Protein AF-A0A416Z6N4-F1 (afdb_monomer_lite)

Radius of gyration: 13.98 Å; chains: 1; bounding box: 34×28×34 Å

Structure (mmCIF, N/CA/C/O backbone):
data_AF-A0A416Z6N4-F1
#
_entry.id   AF-A0A416Z6N4-F1
#
loop_
_atom_site.group_PDB
_atom_site.id
_atom_site.type_symbol
_atom_site.label_atom_id
_atom_site.label_alt_id
_atom_site.label_comp_id
_atom_site.label_asym_id
_atom_site.label_entity_id
_atom_site.label_seq_id
_atom_site.pdbx_PDB_ins_code
_atom_site.Cartn_x
_atom_site.Cartn_y
_atom_site.Cartn_z
_atom_site.occupancy
_atom_site.B_iso_or_equiv
_atom_site.auth_seq_id
_atom_site.auth_comp_id
_atom_site.auth_asym_id
_atom_site.auth_atom_id
_atom_site.pdbx_PDB_model_num
ATOM 1 N N . MET A 1 1 ? -14.957 12.726 -1.664 1.00 85.56 1 MET A N 1
ATOM 2 C CA . MET A 1 1 ? -14.197 12.270 -0.485 1.00 85.56 1 MET A CA 1
ATOM 3 C C . MET A 1 1 ? -13.431 11.011 -0.850 1.00 85.56 1 MET A C 1
ATOM 5 O O . MET A 1 1 ? -14.020 10.120 -1.476 1.00 85.56 1 MET A O 1
ATOM 9 N N . LEU A 1 2 ? -12.135 11.001 -0.547 1.00 93.62 2 LEU A N 1
ATOM 10 C CA . LEU A 1 2 ? -11.274 9.828 -0.660 1.00 93.62 2 LEU A CA 1
ATOM 11 C C . LEU A 1 2 ? -11.637 8.845 0.463 1.00 93.62 2 LEU A C 1
ATOM 13 O O . LEU A 1 2 ? -12.000 9.275 1.555 1.00 93.62 2 LEU A O 1
ATOM 17 N N . THR A 1 3 ? -11.617 7.547 0.178 1.00 97.75 3 THR A N 1
ATOM 18 C CA . THR A 1 3 ? -11.854 6.492 1.175 1.00 97.75 3 THR A CA 1
ATOM 19 C C . THR A 1 3 ? -10.861 5.365 0.940 1.00 97.75 3 THR A C 1
ATOM 21 O O . THR A 1 3 ? -10.331 5.239 -0.168 1.00 97.75 3 THR A O 1
ATOM 24 N N . PHE A 1 4 ? -10.625 4.544 1.961 1.00 98.00 4 PHE A N 1
ATOM 25 C CA . PHE A 1 4 ? -9.733 3.392 1.863 1.00 98.00 4 PHE A CA 1
ATOM 26 C C . PHE A 1 4 ? -10.167 2.432 0.749 1.00 98.00 4 PHE A C 1
ATOM 28 O O . PHE A 1 4 ? -9.357 2.049 -0.085 1.00 98.00 4 PHE A O 1
ATOM 35 N N . GLU A 1 5 ? -11.461 2.139 0.641 1.00 97.44 5 GLU A N 1
ATOM 36 C CA . GLU A 1 5 ? -12.011 1.192 -0.337 1.00 97.44 5 GLU A CA 1
ATOM 37 C C . GLU A 1 5 ? -11.785 1.666 -1.777 1.00 97.44 5 GLU A C 1
ATOM 39 O O . GLU A 1 5 ? -11.507 0.867 -2.669 1.00 97.44 5 GLU A O 1
ATOM 44 N N . LYS A 1 6 ? -11.885 2.980 -2.025 1.00 97.56 6 LYS A N 1
ATOM 45 C CA . LYS A 1 6 ? -11.607 3.546 -3.353 1.00 97.56 6 LYS A CA 1
ATOM 46 C C . LYS A 1 6 ? -10.138 3.424 -3.725 1.00 97.56 6 LYS A C 1
ATOM 48 O O . LYS A 1 6 ? -9.847 3.190 -4.891 1.00 97.56 6 LYS A O 1
ATOM 53 N N . ILE A 1 7 ? -9.241 3.598 -2.758 1.00 97.69 7 ILE A N 1
ATOM 54 C CA . ILE A 1 7 ? -7.802 3.441 -2.973 1.00 97.69 7 ILE A CA 1
ATOM 55 C C . ILE A 1 7 ? -7.496 1.977 -3.254 1.00 97.69 7 ILE A C 1
ATOM 57 O O . ILE A 1 7 ? -6.938 1.678 -4.302 1.00 97.69 7 ILE A O 1
ATOM 61 N N . LEU A 1 8 ? -7.942 1.066 -2.387 1.00 97.38 8 LEU A N 1
ATOM 62 C CA . LEU A 1 8 ? -7.727 -0.370 -2.564 1.00 97.38 8 LEU A CA 1
ATOM 63 C C . LEU A 1 8 ? -8.229 -0.853 -3.922 1.00 97.38 8 LEU A C 1
ATOM 65 O O . LEU A 1 8 ? -7.515 -1.553 -4.624 1.00 97.38 8 LEU A O 1
ATOM 69 N N . LYS A 1 9 ? -9.397 -0.377 -4.365 1.00 97.38 9 LYS A N 1
ATOM 70 C CA . LYS A 1 9 ? -9.917 -0.706 -5.694 1.00 97.38 9 LYS A CA 1
ATOM 71 C C . LYS A 1 9 ? -8.998 -0.267 -6.843 1.00 97.38 9 LYS A C 1
ATOM 73 O O . LYS A 1 9 ? -8.944 -0.957 -7.854 1.00 97.38 9 LYS A O 1
ATOM 78 N N . VAL A 1 10 ? -8.323 0.877 -6.723 1.00 96.75 10 VAL A N 1
ATOM 79 C CA . VAL A 1 10 ? -7.373 1.359 -7.743 1.00 96.75 10 VAL A CA 1
ATOM 80 C C . VAL A 1 10 ? -6.099 0.513 -7.745 1.00 96.75 10 VAL A C 1
ATOM 82 O O . VAL A 1 10 ? -5.601 0.184 -8.816 1.00 96.75 10 VAL A O 1
ATOM 85 N N . PHE A 1 11 ? -5.608 0.126 -6.567 1.00 96.69 11 PHE A N 1
ATOM 86 C CA . PHE A 1 11 ? -4.366 -0.637 -6.414 1.00 96.69 11 PHE A CA 1
ATOM 87 C C . PHE A 1 11 ? -4.552 -2.159 -6.436 1.00 96.69 11 PHE A C 1
ATOM 89 O O . PHE A 1 11 ? -3.564 -2.879 -6.3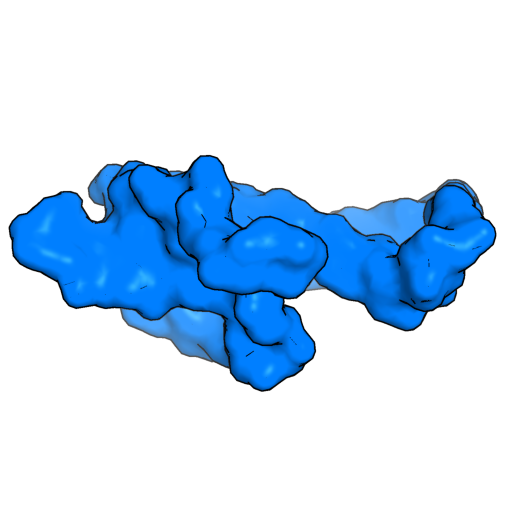59 1.00 96.69 11 PHE A O 1
ATOM 96 N N . GLN A 1 12 ? -5.781 -2.665 -6.579 1.00 95.62 12 GLN A N 1
ATOM 97 C CA . GLN A 1 12 ? -6.073 -4.099 -6.486 1.00 95.62 12 GLN A CA 1
ATOM 98 C C . GLN A 1 12 ? -5.220 -4.931 -7.447 1.00 95.62 12 GLN A C 1
ATOM 100 O O . GLN A 1 12 ? -4.601 -5.894 -7.028 1.00 95.62 12 GLN A O 1
ATOM 105 N N . ALA A 1 13 ? -5.121 -4.520 -8.715 1.00 94.94 13 ALA A N 1
ATOM 106 C CA . ALA A 1 13 ? -4.342 -5.259 -9.708 1.00 94.94 13 ALA A CA 1
ATOM 107 C C . ALA A 1 13 ? -2.837 -5.293 -9.393 1.00 94.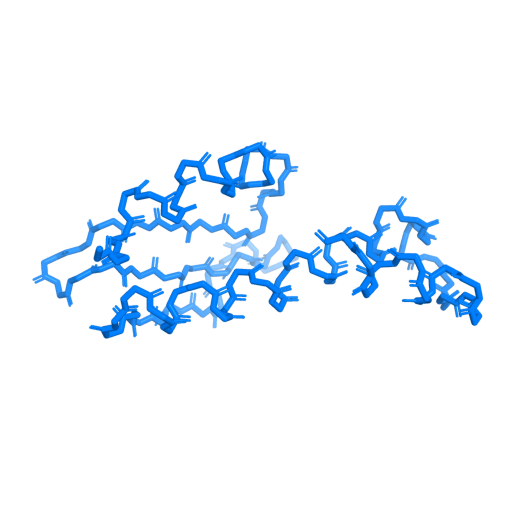94 13 ALA A C 1
ATOM 109 O O . ALA A 1 13 ? -2.160 -6.232 -9.787 1.00 94.94 13 ALA A O 1
ATOM 110 N N . TYR A 1 14 ? -2.323 -4.269 -8.707 1.00 94.62 14 TYR A N 1
ATOM 111 C CA . TYR A 1 14 ? -0.948 -4.250 -8.216 1.00 94.62 14 TYR A CA 1
ATOM 112 C C . TYR A 1 14 ? -0.785 -5.215 -7.036 1.00 94.62 14 TYR A C 1
ATOM 114 O O . TYR A 1 14 ? 0.082 -6.077 -7.081 1.00 94.62 14 TYR A O 1
ATOM 122 N N . LEU A 1 15 ? -1.651 -5.108 -6.026 1.00 95.88 15 LEU A N 1
ATOM 123 C CA . LEU A 1 15 ? -1.608 -5.961 -4.834 1.00 95.88 15 LEU A CA 1
ATOM 124 C C . LEU A 1 15 ? -1.850 -7.447 -5.154 1.00 95.88 15 LEU A C 1
ATOM 126 O O . LEU A 1 15 ? -1.372 -8.310 -4.433 1.00 95.88 15 LEU A O 1
ATOM 130 N N . ASP A 1 16 ? -2.574 -7.753 -6.234 1.00 94.69 16 ASP A N 1
ATOM 131 C CA . ASP A 1 16 ? -2.767 -9.128 -6.708 1.00 94.69 16 ASP A CA 1
ATOM 132 C C . ASP A 1 16 ? -1.520 -9.694 -7.427 1.00 94.69 16 ASP A C 1
ATOM 134 O O . ASP A 1 16 ? -1.348 -10.913 -7.466 1.00 94.69 16 ASP A O 1
ATOM 138 N N . ASP A 1 17 ? -0.679 -8.839 -8.027 1.00 93.50 17 ASP A N 1
ATOM 139 C CA . ASP A 1 17 ? 0.526 -9.231 -8.791 1.00 93.50 17 ASP A CA 1
ATOM 140 C C . ASP A 1 17 ? 1.789 -9.241 -7.905 1.00 93.50 17 ASP A C 1
ATOM 142 O O . ASP A 1 17 ? 2.724 -9.998 -8.167 1.00 93.50 17 ASP A O 1
ATOM 146 N N . ASP A 1 18 ? 1.819 -8.423 -6.848 1.00 92.56 18 ASP A N 1
ATOM 147 C CA . ASP A 1 18 ? 2.944 -8.293 -5.919 1.00 92.56 18 ASP A CA 1
ATOM 148 C C . ASP A 1 18 ? 2.708 -9.081 -4.613 1.00 92.56 18 ASP A C 1
ATOM 150 O O . ASP A 1 18 ? 1.964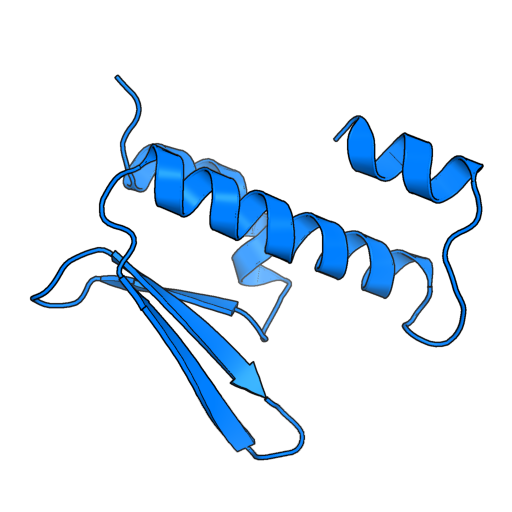 -8.626 -3.742 1.00 92.56 18 ASP A O 1
ATOM 154 N N . PRO A 1 19 ? 3.367 -10.239 -4.416 1.00 89.94 19 PRO A N 1
ATOM 155 C CA . PRO A 1 19 ? 3.196 -11.048 -3.211 1.00 89.94 19 PRO A CA 1
ATOM 156 C C . PRO A 1 19 ? 3.897 -10.460 -1.975 1.00 89.94 19 PRO A C 1
ATOM 158 O O . PRO A 1 19 ? 3.841 -11.069 -0.906 1.00 89.94 19 PRO A O 1
ATOM 161 N N . LEU A 1 20 ? 4.617 -9.340 -2.104 1.00 93.81 20 LEU A N 1
ATOM 162 C CA . LEU A 1 20 ? 5.378 -8.746 -1.005 1.00 93.81 20 LEU A CA 1
ATOM 163 C C . LEU A 1 20 ? 4.528 -7.848 -0.114 1.00 93.81 20 LEU A C 1
ATOM 165 O O . LEU A 1 20 ? 4.870 -7.668 1.054 1.00 93.81 20 LEU A O 1
ATOM 169 N N . TYR A 1 21 ? 3.441 -7.280 -0.636 1.00 96.31 21 TYR A N 1
ATOM 170 C CA . TYR A 1 21 ? 2.639 -6.309 0.094 1.00 96.31 21 TYR A CA 1
ATOM 171 C C . TYR A 1 21 ? 1.187 -6.741 0.213 1.00 96.31 21 TYR A C 1
ATOM 173 O O . TYR A 1 21 ? 0.506 -7.015 -0.768 1.00 96.31 21 TYR A O 1
ATOM 181 N N . GLU A 1 22 ? 0.679 -6.694 1.440 1.00 96.50 22 GLU A N 1
ATOM 182 C CA . GLU A 1 22 ? -0.725 -6.946 1.734 1.00 96.50 22 GLU A CA 1
ATOM 183 C C . GLU A 1 22 ? -1.332 -5.750 2.461 1.00 96.50 22 GLU A C 1
ATOM 185 O O . GLU A 1 22 ? -0.712 -5.156 3.345 1.00 96.50 22 GLU A O 1
ATOM 190 N N . VAL A 1 23 ? -2.581 -5.410 2.131 1.00 97.75 23 VAL A N 1
ATOM 191 C CA . VAL A 1 23 ? -3.367 -4.475 2.942 1.00 97.75 23 VAL A CA 1
ATOM 192 C C . VAL A 1 23 ? -4.490 -5.232 3.623 1.00 97.75 23 VAL A C 1
ATOM 194 O O . VAL A 1 23 ? -5.429 -5.696 2.978 1.00 97.75 23 VAL A O 1
ATOM 197 N N . VAL A 1 24 ? -4.417 -5.305 4.948 1.00 97.00 24 VAL A N 1
ATOM 198 C CA . VAL A 1 24 ? -5.402 -6.005 5.773 1.00 97.00 24 VAL A CA 1
ATOM 199 C C . VAL A 1 24 ? -6.160 -5.023 6.654 1.00 97.00 24 VAL A C 1
ATOM 201 O O . VAL A 1 24 ? -5.613 -4.036 7.149 1.00 97.00 24 VAL A O 1
ATOM 204 N N . GLN A 1 25 ? -7.445 -5.291 6.873 1.00 96.88 25 GLN A N 1
ATOM 205 C CA . GLN A 1 25 ? -8.230 -4.552 7.853 1.00 96.88 25 GLN A CA 1
ATOM 206 C C . GLN A 1 25 ? -8.101 -5.229 9.219 1.00 96.88 25 GLN A C 1
ATOM 208 O O . GLN A 1 25 ? -8.495 -6.380 9.396 1.00 96.88 25 GLN A O 1
ATOM 213 N N . THR A 1 26 ? -7.578 -4.497 10.199 1.00 96.88 26 THR A N 1
ATOM 214 C CA . THR A 1 26 ? -7.455 -4.949 11.590 1.00 96.88 26 THR A CA 1
ATOM 215 C C . THR A 1 26 ? -8.443 -4.206 12.493 1.00 96.88 26 THR A C 1
ATOM 217 O O . THR A 1 26 ? -9.097 -3.246 12.076 1.00 96.88 26 THR A O 1
ATOM 220 N N . SER A 1 27 ? -8.517 -4.583 13.774 1.00 97.06 27 SER A N 1
ATOM 221 C CA . SER A 1 27 ? -9.251 -3.812 14.793 1.00 97.06 27 SER A CA 1
ATOM 222 C C . SER A 1 27 ? -8.722 -2.385 14.984 1.00 97.06 27 SER A C 1
ATOM 224 O O . SER A 1 27 ? -9.406 -1.559 15.584 1.00 97.06 27 SER A O 1
ATOM 226 N N . HIS A 1 28 ? -7.516 -2.090 14.491 1.00 96.12 28 HIS A N 1
ATOM 227 C CA . HIS A 1 28 ? -6.859 -0.790 14.611 1.00 96.12 28 HIS A CA 1
ATOM 228 C C . HIS A 1 28 ? -6.902 0.039 13.317 1.00 96.12 28 HIS A C 1
ATOM 230 O O . HIS A 1 28 ? -6.373 1.148 13.296 1.00 96.12 28 HIS A O 1
ATOM 236 N N . GLY A 1 29 ? -7.553 -0.467 12.264 1.00 96.75 29 GLY A N 1
ATOM 237 C CA . GLY A 1 29 ? -7.657 0.185 10.957 1.00 96.75 29 GLY A CA 1
ATOM 238 C C . GLY A 1 29 ? -6.980 -0.611 9.842 1.00 96.75 29 GLY A C 1
ATOM 239 O O . GLY A 1 29 ? -6.611 -1.772 10.025 1.00 96.75 29 GLY A O 1
ATOM 240 N N . TYR A 1 30 ? -6.846 0.017 8.674 1.00 98.25 30 TYR A N 1
ATOM 241 C CA . TYR A 1 30 ? -6.130 -0.565 7.541 1.00 98.25 30 TYR A CA 1
ATOM 242 C C . TYR A 1 30 ? -4.627 -0.570 7.817 1.00 98.25 30 TYR A C 1
ATOM 244 O O . TYR A 1 30 ? -4.051 0.451 8.197 1.00 98.25 30 TYR A O 1
ATOM 252 N N . THR A 1 31 ? -3.999 -1.722 7.622 1.00 98.31 31 THR A N 1
ATOM 253 C CA . THR A 1 31 ? -2.583 -1.951 7.896 1.00 98.31 31 THR A CA 1
ATOM 254 C C . THR A 1 31 ? -1.918 -2.453 6.628 1.00 98.31 31 THR A C 1
ATOM 256 O O . THR A 1 31 ? -2.358 -3.449 6.060 1.00 98.31 31 THR A O 1
ATOM 259 N N . LEU A 1 32 ? -0.872 -1.751 6.193 1.00 98.00 32 LEU A N 1
ATOM 260 C CA . LEU A 1 32 ? 0.013 -2.218 5.133 1.00 98.00 32 LEU A CA 1
ATOM 261 C C . LEU A 1 32 ? 1.063 -3.129 5.767 1.00 98.00 32 LEU A C 1
ATOM 263 O O . LEU A 1 32 ? 1.755 -2.719 6.701 1.00 98.00 32 LEU A O 1
ATOM 267 N N . MET A 1 33 ? 1.146 -4.357 5.283 1.00 97.75 33 MET A N 1
ATOM 268 C CA . MET A 1 33 ? 2.097 -5.364 5.728 1.00 97.75 33 MET A CA 1
ATOM 269 C C . MET A 1 33 ? 3.075 -5.671 4.602 1.00 97.75 33 MET A C 1
ATOM 271 O O . MET A 1 33 ? 2.685 -5.690 3.437 1.00 97.75 33 MET A O 1
ATOM 275 N N . ALA A 1 34 ? 4.338 -5.891 4.966 1.00 96.56 34 ALA A N 1
ATOM 276 C CA . ALA A 1 34 ? 5.407 -6.193 4.024 1.00 96.56 34 ALA A CA 1
ATOM 277 C C . ALA A 1 34 ? 6.085 -7.521 4.389 1.00 96.56 34 ALA A C 1
ATOM 279 O O . ALA A 1 34 ? 6.575 -7.698 5.514 1.00 96.56 34 ALA A O 1
ATOM 280 N N . TRP A 1 35 ? 6.072 -8.455 3.444 1.00 96.25 35 TRP A N 1
ATOM 281 C CA . TRP A 1 35 ? 6.624 -9.798 3.549 1.00 96.25 35 TRP A CA 1
ATOM 282 C C . TRP A 1 35 ? 8.056 -9.835 3.019 1.00 96.25 35 TRP A C 1
ATOM 284 O O . TRP A 1 35 ? 8.357 -9.247 1.984 1.00 96.25 35 TRP A O 1
ATOM 294 N N . GLU A 1 36 ? 8.944 -10.550 3.710 1.00 92.56 36 GLU A N 1
ATOM 295 C CA . GLU A 1 36 ? 10.309 -10.809 3.246 1.00 92.56 36 GLU A CA 1
ATOM 296 C C . GLU A 1 36 ? 10.458 -12.301 2.892 1.00 92.56 36 GLU A C 1
ATOM 298 O O . GLU A 1 36 ? 10.630 -13.132 3.797 1.00 92.56 36 GLU A O 1
ATOM 303 N N . PRO A 1 37 ? 10.429 -12.673 1.596 1.00 90.25 37 PRO A N 1
ATOM 304 C CA . PRO A 1 37 ? 10.504 -14.065 1.159 1.00 90.25 37 PRO A CA 1
ATOM 305 C C . PRO A 1 37 ? 11.742 -14.805 1.665 1.00 90.25 37 PRO A C 1
ATOM 307 O O . PRO A 1 37 ? 11.652 -15.988 1.990 1.00 90.25 37 PRO A O 1
ATOM 310 N N . HIS A 1 38 ? 12.889 -14.128 1.785 1.00 89.62 38 HIS A N 1
ATOM 311 C CA . HIS A 1 38 ? 14.132 -14.770 2.224 1.00 89.62 38 HIS A CA 1
ATOM 312 C C . HIS A 1 38 ? 14.094 -15.170 3.700 1.00 89.62 38 HIS A C 1
ATOM 314 O O . HIS A 1 38 ? 14.744 -16.135 4.102 1.00 89.62 38 HIS A O 1
ATOM 320 N N . ARG A 1 39 ? 13.355 -14.415 4.518 1.00 91.81 39 ARG A N 1
ATOM 321 C CA . ARG A 1 39 ? 13.174 -14.695 5.948 1.00 91.81 39 ARG A CA 1
ATOM 322 C C . ARG A 1 39 ? 11.938 -15.538 6.218 1.00 91.81 39 ARG A C 1
ATOM 324 O O . ARG A 1 39 ? 11.855 -16.127 7.292 1.00 91.81 39 ARG A O 1
ATOM 331 N N . ASN A 1 40 ? 11.025 -15.612 5.248 1.00 93.69 40 ASN A N 1
ATOM 332 C CA . ASN A 1 40 ? 9.714 -16.226 5.394 1.00 93.69 40 ASN A CA 1
ATOM 333 C C . ASN A 1 40 ? 8.977 -15.648 6.618 1.00 93.69 40 ASN A C 1
ATOM 335 O O . ASN A 1 40 ? 8.460 -16.393 7.454 1.00 93.69 40 ASN A O 1
ATOM 339 N N . ASP A 1 41 ? 9.008 -14.317 6.741 1.00 95.25 41 ASP A N 1
ATOM 340 C CA . ASP A 1 41 ? 8.393 -13.583 7.845 1.00 95.25 41 ASP A CA 1
ATOM 341 C C . ASP A 1 41 ? 7.948 -12.177 7.412 1.00 95.25 41 ASP A C 1
ATOM 343 O O . ASP A 1 41 ? 8.444 -11.608 6.432 1.00 95.25 41 ASP A O 1
ATOM 347 N N . TRP A 1 42 ? 7.032 -11.604 8.188 1.00 95.31 42 TRP A N 1
ATOM 348 C CA . TRP A 1 42 ? 6.620 -10.211 8.077 1.00 95.31 42 TRP A CA 1
ATOM 349 C C . TRP A 1 42 ? 7.689 -9.312 8.688 1.00 95.31 42 TRP A C 1
ATOM 351 O O . TRP A 1 42 ? 8.060 -9.478 9.850 1.00 95.31 42 TRP A O 1
ATOM 361 N N . TYR A 1 43 ? 8.167 -8.322 7.935 1.00 92.06 43 TYR A N 1
ATOM 362 C CA . TYR A 1 43 ? 9.188 -7.396 8.436 1.00 92.06 43 TYR A CA 1
ATOM 363 C C . TYR A 1 43 ? 8.647 -5.990 8.729 1.00 92.06 43 TYR A C 1
ATOM 365 O O . TYR A 1 43 ? 9.304 -5.234 9.446 1.00 92.06 43 TYR A O 1
ATOM 373 N N . SER A 1 44 ? 7.456 -5.643 8.224 1.00 95.44 44 SER A N 1
ATOM 374 C CA . SER A 1 44 ? 6.745 -4.410 8.585 1.00 95.44 44 SER A CA 1
ATOM 375 C C . SER A 1 44 ? 5.228 -4.615 8.655 1.00 95.44 44 SER A C 1
ATOM 377 O O . SER A 1 44 ? 4.661 -5.420 7.915 1.00 95.44 44 SER A O 1
ATOM 379 N N . ALA A 1 45 ? 4.584 -3.865 9.552 1.00 97.00 45 ALA A N 1
ATOM 380 C CA . ALA A 1 45 ? 3.136 -3.753 9.689 1.00 97.00 45 ALA A CA 1
ATOM 381 C C . ALA A 1 45 ? 2.780 -2.333 10.159 1.00 97.00 45 ALA A C 1
ATOM 383 O O . ALA A 1 45 ? 2.929 -1.988 11.334 1.00 97.00 45 ALA A O 1
ATOM 384 N N . GLU A 1 46 ? 2.307 -1.497 9.239 1.00 97.81 46 GLU A N 1
ATOM 385 C CA 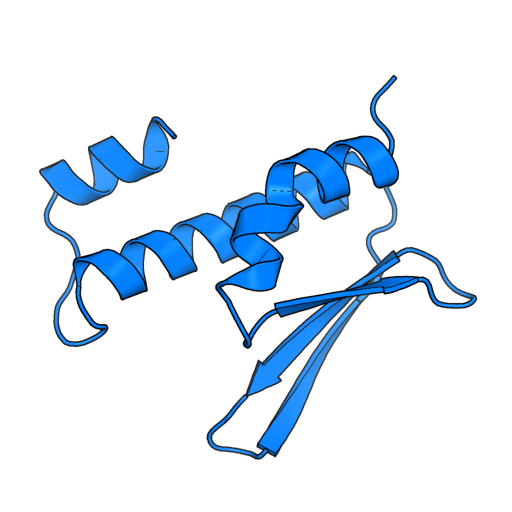. GLU A 1 46 ? 2.098 -0.067 9.470 1.00 97.81 46 GLU A CA 1
ATOM 386 C C . GLU A 1 46 ? 0.627 0.317 9.309 1.00 97.81 46 GLU A C 1
ATOM 388 O O . GLU A 1 46 ? 0.029 0.158 8.241 1.00 97.81 46 GLU A O 1
ATOM 393 N N . ILE A 1 47 ? 0.031 0.851 10.381 1.00 98.12 47 ILE A N 1
ATOM 394 C CA . ILE A 1 47 ? -1.350 1.347 10.362 1.00 98.12 47 ILE A CA 1
ATOM 395 C C . ILE A 1 47 ? -1.415 2.641 9.553 1.00 98.12 47 ILE A C 1
ATOM 397 O O . ILE A 1 47 ? -0.779 3.640 9.897 1.00 98.12 47 ILE A O 1
ATOM 401 N N . GLN A 1 48 ? -2.272 2.642 8.540 1.00 98.19 48 GLN A N 1
ATOM 402 C CA . GLN A 1 48 ? -2.550 3.798 7.703 1.00 98.19 48 GLN A CA 1
ATOM 403 C C . GLN A 1 48 ? -3.705 4.588 8.317 1.00 98.19 48 GLN A C 1
ATOM 405 O O . GLN A 1 48 ? -4.860 4.157 8.313 1.00 98.19 48 GLN A O 1
ATOM 410 N N . LYS A 1 49 ? -3.380 5.740 8.913 1.00 97.19 49 LYS A N 1
ATOM 411 C CA . LYS A 1 49 ? -4.327 6.527 9.722 1.00 97.19 49 LYS A CA 1
ATOM 412 C C . LYS A 1 49 ? -5.403 7.192 8.873 1.00 97.19 49 LYS A C 1
ATOM 414 O O . LYS A 1 49 ? -6.522 7.386 9.346 1.00 97.19 49 LYS A O 1
ATOM 419 N N . THR A 1 50 ? -5.066 7.542 7.637 1.00 97.88 50 THR A N 1
ATOM 420 C CA . THR A 1 50 ? -5.970 8.185 6.686 1.00 97.88 50 THR A CA 1
ATOM 421 C C . THR A 1 50 ? -5.926 7.490 5.323 1.00 97.88 50 THR A C 1
ATOM 423 O O . THR A 1 50 ? -4.946 6.807 5.007 1.00 97.88 50 THR A O 1
ATOM 426 N N . PRO A 1 51 ? -6.965 7.661 4.485 1.00 98.12 51 PRO A N 1
ATOM 427 C CA . PRO A 1 51 ? -6.912 7.232 3.093 1.00 98.12 51 PRO A CA 1
ATOM 428 C C . PRO A 1 51 ? -5.693 7.815 2.360 1.00 98.12 51 PRO A C 1
ATOM 430 O O . PRO A 1 51 ? -5.007 7.110 1.631 1.00 98.12 51 PRO A O 1
ATOM 433 N N . GLU A 1 52 ? -5.376 9.089 2.571 1.00 98.06 52 GLU A N 1
ATOM 434 C CA . GLU A 1 52 ? -4.220 9.745 1.963 1.00 98.06 52 GLU A CA 1
ATOM 435 C C . GLU A 1 52 ? -2.893 9.070 2.349 1.00 98.06 52 GLU A C 1
ATOM 437 O O . GLU A 1 52 ? -2.050 8.875 1.471 1.00 98.06 52 GLU A O 1
ATOM 442 N N . ASP A 1 53 ? -2.737 8.649 3.609 1.00 98.00 53 ASP A N 1
ATOM 443 C CA . ASP A 1 53 ? -1.554 7.903 4.062 1.00 98.00 53 ASP A CA 1
ATOM 444 C C . ASP A 1 53 ? -1.429 6.566 3.320 1.00 98.00 53 ASP A C 1
ATOM 446 O O . ASP A 1 53 ? -0.382 6.289 2.735 1.00 98.00 53 ASP A O 1
ATOM 450 N N . LEU A 1 54 ? -2.522 5.787 3.243 1.00 97.94 54 LEU A N 1
ATOM 451 C CA . LEU A 1 54 ? -2.523 4.510 2.518 1.00 97.94 54 LEU A CA 1
ATOM 452 C C . LEU A 1 54 ? -2.162 4.708 1.043 1.00 97.94 54 LEU A C 1
ATOM 454 O O . LEU A 1 54 ? -1.371 3.949 0.492 1.00 97.94 54 LEU A O 1
ATOM 458 N N . ARG A 1 55 ? -2.731 5.728 0.392 1.00 97.75 55 ARG A N 1
ATOM 459 C CA . ARG A 1 55 ? -2.422 6.029 -1.010 1.00 97.75 55 ARG A CA 1
ATOM 460 C C . ARG A 1 55 ? -0.935 6.329 -1.194 1.00 97.75 55 ARG A C 1
ATOM 462 O O . ARG A 1 55 ? -0.347 5.835 -2.148 1.00 97.75 55 ARG A O 1
ATOM 469 N N . ASN A 1 56 ? -0.349 7.155 -0.331 1.00 97.44 56 ASN A N 1
ATOM 470 C CA . ASN A 1 56 ? 1.057 7.534 -0.451 1.00 97.44 56 ASN A CA 1
ATOM 471 C C . ASN A 1 56 ? 1.981 6.334 -0.219 1.00 97.44 56 ASN A C 1
ATOM 473 O O . ASN A 1 56 ? 2.942 6.166 -0.966 1.00 97.44 56 ASN A O 1
ATOM 477 N N . ALA A 1 57 ? 1.657 5.482 0.758 1.00 96.94 57 ALA A N 1
ATOM 478 C CA . ALA A 1 57 ? 2.394 4.249 1.004 1.00 96.94 57 ALA A CA 1
ATOM 479 C C . ALA A 1 57 ? 2.340 3.314 -0.218 1.00 96.94 57 ALA A C 1
ATOM 481 O O . ALA A 1 57 ? 3.385 2.906 -0.717 1.00 96.94 57 ALA A O 1
ATOM 482 N N . LEU A 1 58 ? 1.143 3.069 -0.769 1.00 97.12 58 LEU A N 1
ATOM 483 C CA . LEU A 1 58 ? 0.961 2.213 -1.947 1.00 97.12 58 LEU A CA 1
ATOM 484 C C . LEU A 1 58 ? 1.601 2.777 -3.219 1.00 97.12 58 LEU A C 1
ATOM 486 O O . LEU A 1 58 ? 2.082 2.008 -4.038 1.00 97.12 58 LEU A O 1
ATOM 490 N N . LEU A 1 59 ? 1.641 4.101 -3.404 1.00 96.19 59 LEU A N 1
ATOM 491 C CA . LEU A 1 59 ? 2.380 4.703 -4.522 1.00 96.19 59 LEU A CA 1
ATOM 492 C C . LEU A 1 59 ? 3.886 4.445 -4.403 1.00 96.19 59 LEU A C 1
ATOM 494 O O . LEU A 1 59 ? 4.534 4.180 -5.412 1.00 96.19 59 LEU A O 1
ATOM 498 N N . GLY A 1 60 ? 4.429 4.507 -3.184 1.00 93.81 60 GLY A N 1
ATOM 499 C CA . GLY A 1 60 ? 5.832 4.199 -2.928 1.00 93.81 60 GLY A CA 1
ATOM 500 C C . GLY A 1 60 ? 6.167 2.741 -3.242 1.00 93.81 60 GLY A C 1
ATOM 501 O O . GLY A 1 60 ? 7.122 2.478 -3.966 1.00 93.81 60 GLY A O 1
ATOM 502 N N . THR A 1 61 ? 5.358 1.797 -2.754 1.00 94.44 61 THR A N 1
ATOM 503 C CA . THR A 1 61 ? 5.600 0.365 -2.999 1.00 94.44 61 THR A CA 1
ATOM 504 C C . THR A 1 61 ? 5.341 -0.019 -4.456 1.00 94.44 61 THR A C 1
ATOM 506 O O . THR A 1 61 ? 6.112 -0.776 -5.036 1.00 94.44 61 THR A O 1
ATOM 509 N N . TYR A 1 62 ? 4.328 0.573 -5.095 1.00 93.94 62 TYR A N 1
ATOM 510 C CA . TYR A 1 62 ? 4.041 0.362 -6.514 1.00 93.94 62 TYR A CA 1
ATOM 511 C C . TYR A 1 62 ? 5.166 0.859 -7.429 1.00 93.94 62 TYR A C 1
ATOM 513 O O . TYR A 1 62 ? 5.479 0.202 -8.421 1.00 93.94 62 TYR A O 1
ATOM 521 N N . ALA A 1 63 ? 5.801 1.991 -7.107 1.00 90.75 63 ALA A N 1
ATOM 522 C CA . ALA A 1 63 ? 6.947 2.481 -7.870 1.00 90.75 63 ALA A CA 1
ATOM 523 C C . ALA A 1 63 ? 8.119 1.487 -7.827 1.00 90.75 63 ALA A C 1
ATOM 525 O O . ALA A 1 63 ? 8.664 1.161 -8.880 1.00 90.75 63 ALA A O 1
ATOM 526 N N . ASN A 1 64 ? 8.432 0.951 -6.641 1.00 87.38 64 ASN A N 1
ATOM 527 C CA . ASN A 1 64 ? 9.464 -0.078 -6.475 1.00 87.38 64 ASN A CA 1
ATOM 528 C C . ASN A 1 64 ? 9.107 -1.360 -7.245 1.00 87.38 64 ASN A C 1
ATOM 530 O O . ASN A 1 64 ? 9.936 -1.915 -7.952 1.00 87.38 64 ASN A O 1
ATOM 534 N N . PHE A 1 65 ? 7.846 -1.790 -7.190 1.00 89.88 65 PHE A N 1
ATOM 535 C CA . PHE A 1 65 ? 7.380 -2.953 -7.944 1.00 89.88 65 PHE A CA 1
ATOM 536 C C . PHE A 1 65 ? 7.528 -2.780 -9.465 1.00 89.88 65 PHE A C 1
ATOM 538 O O . PHE A 1 65 ? 7.937 -3.703 -10.173 1.00 89.88 65 PHE A O 1
ATOM 545 N N . LEU A 1 66 ? 7.194 -1.599 -9.997 1.00 89.81 66 LEU A N 1
ATOM 546 C CA . LEU A 1 66 ? 7.384 -1.309 -11.419 1.00 89.81 66 LEU A CA 1
ATOM 547 C C . LEU A 1 66 ? 8.864 -1.293 -11.8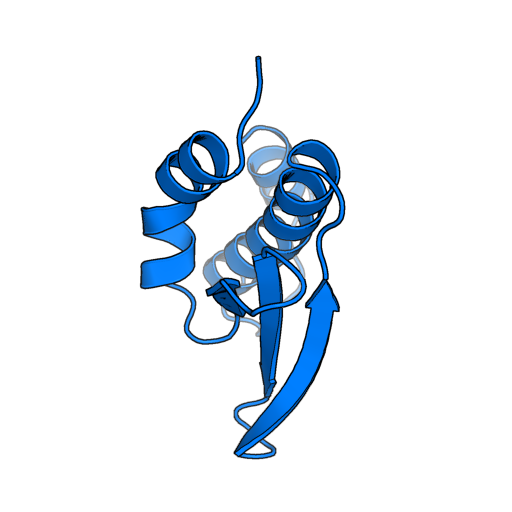03 1.00 89.81 66 LEU A C 1
ATOM 549 O O . LEU A 1 66 ? 9.207 -1.773 -12.883 1.00 89.81 66 LEU A O 1
ATOM 553 N N . GLU A 1 67 ? 9.716 -0.756 -10.933 1.00 87.88 67 GLU A N 1
ATOM 554 C CA . GLU A 1 67 ? 11.165 -0.799 -11.094 1.00 87.88 67 GLU A CA 1
ATOM 555 C C . GLU A 1 67 ? 11.658 -2.245 -11.197 1.00 87.88 67 GLU A C 1
ATOM 557 O O . GLU A 1 67 ? 12.232 -2.612 -12.224 1.00 87.88 67 GLU A O 1
ATOM 562 N N . ASP A 1 68 ? 11.322 -3.086 -10.220 1.00 86.25 68 ASP A N 1
ATOM 563 C CA . ASP A 1 68 ? 11.702 -4.501 -10.188 1.00 86.25 68 ASP A CA 1
ATOM 564 C C . ASP A 1 68 ? 11.208 -5.259 -11.427 1.00 86.25 68 ASP A C 1
ATOM 566 O O . ASP A 1 68 ? 11.930 -6.076 -12.003 1.00 86.25 68 ASP A O 1
ATOM 570 N N . LYS A 1 69 ? 9.996 -4.959 -11.910 1.00 86.00 69 LYS A N 1
ATOM 571 C CA . LYS A 1 69 ? 9.428 -5.586 -13.114 1.00 86.00 69 LYS A CA 1
ATOM 572 C C . LYS A 1 69 ? 10.157 -5.185 -14.401 1.00 86.00 69 LYS A C 1
ATOM 574 O O . LYS A 1 69 ? 10.193 -5.973 -15.346 1.00 86.00 69 LYS A O 1
ATOM 579 N N . ILE A 1 70 ? 10.718 -3.975 -14.463 1.00 86.44 70 ILE A N 1
ATOM 580 C CA . ILE A 1 70 ? 11.473 -3.462 -15.620 1.00 86.44 70 ILE A CA 1
ATOM 581 C C . ILE A 1 70 ? 12.924 -3.957 -15.601 1.00 86.44 70 ILE A C 1
ATOM 583 O O . ILE A 1 70 ? 13.502 -4.265 -16.651 1.00 86.44 70 ILE A O 1
ATOM 587 N N . THR A 1 71 ? 13.529 -4.011 -14.420 1.00 84.00 71 THR A N 1
ATOM 588 C CA . THR A 1 71 ? 14.943 -4.352 -14.255 1.00 84.00 71 THR A CA 1
ATOM 589 C C . THR A 1 71 ? 15.175 -5.844 -14.057 1.00 84.00 71 THR A C 1
ATOM 591 O O . THR A 1 71 ? 16.296 -6.307 -14.258 1.00 84.00 71 THR A O 1
ATOM 594 N N . GLY A 1 72 ? 14.140 -6.593 -13.666 1.00 79.00 72 GLY A N 1
ATOM 595 C CA . GLY A 1 72 ? 14.278 -7.957 -13.161 1.00 79.00 72 GLY A CA 1
ATOM 596 C C . GLY A 1 72 ? 15.042 -8.021 -11.836 1.00 79.00 72 GLY A C 1
ATOM 597 O O . GLY A 1 72 ? 15.492 -9.099 -11.467 1.00 79.00 72 GLY A O 1
ATOM 598 N N . ASN A 1 73 ? 15.229 -6.878 -11.161 1.00 77.62 73 ASN A N 1
ATOM 599 C CA . ASN A 1 73 ? 16.132 -6.699 -10.020 1.00 77.62 73 ASN A CA 1
ATOM 600 C C . ASN A 1 73 ? 17.622 -7.005 -10.330 1.00 77.62 73 ASN A C 1
ATOM 602 O O . ASN A 1 73 ? 18.427 -7.213 -9.426 1.00 77.62 73 ASN A O 1
ATOM 606 N N . ASP A 1 74 ? 18.010 -7.024 -11.613 1.00 79.12 74 ASP A N 1
ATOM 607 C CA . ASP A 1 74 ? 19.374 -7.363 -12.061 1.00 79.12 74 ASP A CA 1
ATOM 608 C C . ASP A 1 74 ? 20.226 -6.128 -12.418 1.00 79.12 74 ASP A C 1
ATOM 610 O O . ASP A 1 74 ? 21.427 -6.235 -12.687 1.00 79.12 74 ASP A O 1
ATOM 614 N N . ARG A 1 75 ? 19.607 -4.943 -12.483 1.00 87.00 75 ARG A N 1
ATOM 615 C CA . ARG A 1 75 ? 20.230 -3.682 -12.916 1.00 87.00 75 ARG A CA 1
ATOM 616 C C . ARG A 1 75 ? 19.459 -2.468 -12.395 1.00 87.00 75 ARG A C 1
ATOM 618 O O . ARG A 1 75 ? 18.288 -2.585 -12.068 1.00 87.00 75 ARG A O 1
ATOM 625 N N . ASP A 1 76 ? 20.076 -1.293 -12.445 1.00 84.44 76 ASP A N 1
ATOM 626 C CA . ASP A 1 76 ? 19.384 -0.031 -12.158 1.00 84.44 76 ASP A CA 1
ATOM 627 C C . ASP A 1 76 ? 18.471 0.406 -13.324 1.00 84.44 76 ASP A C 1
ATOM 629 O O . ASP A 1 76 ? 18.670 0.026 -14.493 1.00 84.44 76 ASP A O 1
ATOM 633 N N . LEU A 1 77 ? 17.489 1.261 -13.017 1.00 81.44 77 LEU A N 1
ATOM 634 C CA . LEU A 1 77 ? 16.689 1.958 -14.026 1.00 81.44 77 LEU A CA 1
ATOM 635 C C . LEU A 1 77 ? 17.533 2.926 -14.858 1.00 81.44 77 LEU A C 1
ATOM 637 O O . LEU A 1 77 ? 18.402 3.649 -14.366 1.00 81.44 77 LEU A O 1
ATOM 641 N N . THR A 1 78 ? 17.208 3.011 -16.143 1.00 86.19 78 THR A N 1
ATOM 642 C CA . THR A 1 78 ? 17.672 4.102 -17.002 1.00 86.19 78 THR A CA 1
ATOM 643 C C . THR A 1 78 ? 16.842 5.367 -16.769 1.00 86.19 78 THR A C 1
ATOM 645 O O . THR A 1 78 ? 15.687 5.310 -16.352 1.00 86.19 78 THR A O 1
ATOM 648 N N . VAL A 1 79 ? 17.397 6.533 -17.122 1.00 83.88 79 VAL A N 1
ATOM 649 C CA . VAL A 1 79 ? 16.717 7.839 -16.976 1.00 83.88 79 VAL A CA 1
ATOM 650 C C . VAL A 1 79 ? 15.346 7.868 -17.666 1.00 83.88 79 VAL A C 1
ATOM 652 O O . VAL A 1 79 ? 14.410 8.484 -17.157 1.00 83.88 79 VAL A O 1
ATOM 655 N N . THR A 1 80 ? 15.213 7.195 -18.812 1.00 86.25 80 THR A N 1
ATOM 656 C CA . THR A 1 80 ? 13.940 7.092 -19.536 1.00 86.25 80 THR A CA 1
ATOM 657 C C . THR A 1 80 ? 12.916 6.280 -18.744 1.00 86.25 80 THR A C 1
ATOM 659 O O . THR A 1 80 ? 11.797 6.748 -18.554 1.00 86.25 80 THR A O 1
ATOM 662 N N . GLU A 1 81 ? 13.305 5.111 -18.226 1.00 86.19 81 GLU A N 1
ATOM 663 C CA . GLU A 1 81 ? 12.421 4.225 -17.454 1.00 86.19 81 GLU A CA 1
ATOM 664 C C . GLU A 1 81 ? 11.954 4.894 -16.146 1.00 86.19 81 GLU A C 1
ATOM 666 O O . GLU A 1 81 ? 10.774 4.821 -15.803 1.00 86.19 81 GLU A O 1
ATOM 671 N N . THR A 1 82 ? 12.827 5.648 -15.462 1.00 81.69 82 THR A N 1
ATOM 672 C CA . THR A 1 82 ? 12.434 6.452 -14.289 1.00 81.69 82 THR A CA 1
ATOM 673 C C . THR A 1 82 ? 11.356 7.483 -14.638 1.00 81.69 82 THR A C 1
ATOM 675 O O . THR A 1 82 ? 10.394 7.663 -13.888 1.00 81.69 82 THR A O 1
ATOM 678 N N . GLY A 1 83 ? 11.494 8.159 -15.783 1.00 80.38 83 GLY A N 1
ATOM 679 C CA . GLY A 1 83 ? 10.517 9.145 -16.246 1.00 80.38 83 GLY A CA 1
ATOM 680 C C . GLY A 1 83 ? 9.160 8.530 -16.598 1.00 80.38 83 GLY A C 1
ATOM 681 O O . GLY A 1 83 ? 8.131 9.167 -16.379 1.00 80.38 83 GLY A O 1
ATOM 682 N N . GLU A 1 84 ? 9.145 7.296 -17.107 1.00 84.25 84 GLU A N 1
ATOM 683 C CA . GLU A 1 84 ? 7.912 6.565 -17.412 1.00 84.25 84 GLU A CA 1
ATOM 684 C C . GLU A 1 84 ? 7.165 6.126 -16.148 1.00 84.25 84 GLU A C 1
ATOM 686 O O . GLU A 1 84 ? 5.941 6.252 -16.105 1.00 84.25 84 GLU A O 1
ATOM 691 N N . ILE A 1 85 ? 7.871 5.659 -15.110 1.00 84.88 85 ILE A N 1
ATOM 692 C CA . ILE A 1 85 ? 7.255 5.279 -13.825 1.00 84.88 85 ILE A CA 1
ATOM 693 C C . ILE A 1 85 ? 6.594 6.491 -13.161 1.00 84.88 85 ILE A C 1
ATOM 695 O O . ILE A 1 85 ? 5.462 6.394 -12.702 1.00 84.88 85 ILE A O 1
ATOM 699 N N . GLN A 1 86 ? 7.252 7.654 -13.160 1.00 78.94 86 GLN A N 1
ATOM 700 C CA . GLN A 1 86 ? 6.724 8.872 -12.525 1.00 78.94 86 GLN A CA 1
ATOM 701 C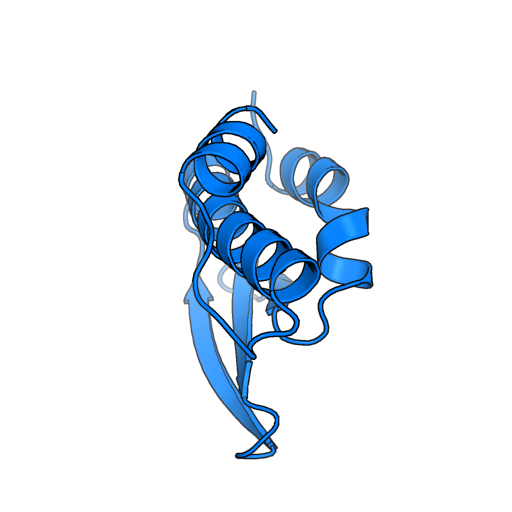 C . GLN A 1 86 ? 5.456 9.435 -13.189 1.00 78.94 86 GLN A C 1
ATOM 703 O O . GLN A 1 86 ? 4.777 10.274 -12.596 1.00 78.94 86 GLN A O 1
ATOM 708 N N . GLN A 1 87 ? 5.153 9.023 -14.423 1.00 77.69 87 GLN A N 1
ATOM 709 C CA . GLN A 1 87 ? 3.970 9.464 -15.170 1.00 77.69 87 GLN A CA 1
ATOM 710 C C . GLN A 1 87 ? 2.776 8.505 -15.050 1.00 77.69 87 GLN A C 1
ATOM 712 O O . GLN A 1 87 ? 1.704 8.820 -15.576 1.00 77.69 87 GLN A O 1
ATOM 717 N N . ARG A 1 88 ? 2.957 7.347 -14.404 1.00 69.12 88 ARG A N 1
ATOM 718 C CA . ARG A 1 88 ? 1.905 6.351 -14.162 1.00 69.12 88 ARG A CA 1
ATOM 719 C C . ARG A 1 88 ? 1.211 6.586 -12.825 1.00 69.12 88 ARG A C 1
ATOM 721 O O . ARG A 1 88 ? -0.014 6.338 -12.787 1.00 69.12 88 ARG A O 1
#

Secondary structure (DSSP, 8-state):
---HHHHHHHHHHHHHH-TTEEEEEETTEEEEEEEETTTTEEEEEEE--SHHHHHHHHHHHHHHHHHHHHHTTSSPPPHHHHHHHTT-

Sequence (88 aa):
MLTFEKILKVFQAYLDDDPLYEVVQTSHGYTLMAWEPHRNDWYSAEIQKTPEDLRNALLGTYANFLEDKITGNDRDLTVTETGEIQQR

pLDDT: mean 92.23, std 6.45, range [69.12, 98.31]

Foldseek 3Di:
DQDLVVLCVVCVVVCVVDPQWDWDQDPQGTWIWGADPVVRDIPDIHHQPGSVSVNVVSLVVSLVVQQCVVCVVVDGDDPVSNVVSVVD